Protein AF-A0A970BWQ1-F1 (afdb_monomer_lite)

Secondary structure (DSSP, 8-state):
-PPPEEEEEEETTEEEEEEEETTEEEEEEEPBPPTT------EEETTEEE---SB----HHHHTHHHHHT-TT-

Sequence (74 aa):
MGEVQRLTNCTTGGPVFVDVADGRIVRMFPIDLADDDKGDWLIEARGRRFTPPRRTTLSPHAQAQRSMVYSPNR

Radius of gyration: 16.47 Å; chains: 1; bounding box: 40×16×51 Å

Foldseek 3Di:
DADWDWDWDADPFGIWIFTDDPNATPATDKDQADPPDDDWDWDDDPNDIDTDHSIDDGDPCRRVVSCVVVPPVD

Structure (mmCIF, N/CA/C/O backbone):
data_AF-A0A970BWQ1-F1
#
_entry.id   AF-A0A970BWQ1-F1
#
loop_
_atom_site.group_PDB
_atom_site.id
_atom_site.type_symbol
_atom_site.label_atom_id
_atom_site.label_alt_id
_atom_site.label_comp_id
_atom_site.label_asym_id
_atom_site.label_entity_id
_atom_site.label_seq_id
_atom_site.pdbx_PDB_ins_code
_atom_site.Cartn_x
_atom_site.Cartn_y
_atom_site.Cartn_z
_atom_site.occupancy
_atom_site.B_iso_or_equiv
_atom_site.auth_seq_id
_atom_site.auth_comp_id
_atom_site.auth_asym_id
_atom_site.auth_atom_id
_atom_site.pdbx_PDB_model_num
ATOM 1 N N . MET A 1 1 ? -21.402 -6.825 15.076 1.00 65.44 1 MET A N 1
ATOM 2 C CA . MET A 1 1 ? -20.174 -6.358 14.406 1.00 65.44 1 MET A CA 1
ATOM 3 C C . MET A 1 1 ? -20.626 -5.639 13.164 1.00 65.44 1 MET A C 1
ATOM 5 O O . MET A 1 1 ? -21.343 -6.252 12.379 1.00 65.44 1 MET A O 1
ATOM 9 N N . GLY A 1 2 ? -20.326 -4.349 13.063 1.00 79.69 2 GLY A N 1
ATOM 10 C CA . GLY A 1 2 ? -20.638 -3.558 11.880 1.00 79.69 2 GLY A CA 1
ATOM 11 C C . GLY A 1 2 ? -19.884 -4.051 10.648 1.00 79.69 2 GLY A C 1
ATOM 12 O O . GLY A 1 2 ? -18.949 -4.852 10.737 1.00 79.69 2 GLY A O 1
ATOM 13 N N . GLU A 1 3 ? -20.322 -3.579 9.487 1.00 93.44 3 GLU A N 1
ATOM 14 C CA . GLU A 1 3 ? -19.665 -3.840 8.209 1.00 93.44 3 GLU A CA 1
ATOM 15 C C . GLU A 1 3 ? -18.230 -3.285 8.208 1.00 93.44 3 GLU A C 1
ATOM 17 O O . GLU A 1 3 ? -17.948 -2.240 8.801 1.00 93.44 3 GLU A O 1
ATOM 22 N N . VAL A 1 4 ? -17.306 -3.997 7.556 1.00 97.50 4 VAL A N 1
ATOM 23 C CA . VAL A 1 4 ? -15.923 -3.532 7.399 1.00 97.50 4 VAL A CA 1
ATOM 24 C C . VAL A 1 4 ? -15.862 -2.542 6.242 1.00 97.50 4 VAL A C 1
ATOM 26 O O . VAL A 1 4 ? -16.070 -2.917 5.092 1.00 97.50 4 VAL A O 1
ATOM 29 N N . GLN A 1 5 ? -15.497 -1.297 6.533 1.00 97.94 5 GLN A N 1
ATOM 30 C CA . GLN A 1 5 ? -15.249 -0.273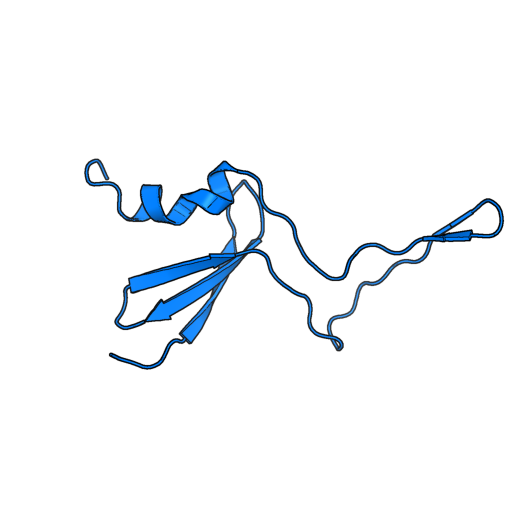 5.525 1.00 97.94 5 GLN A CA 1
ATOM 31 C C . GLN A 1 5 ? -13.753 -0.182 5.209 1.00 97.94 5 GLN A C 1
ATOM 33 O O . GLN A 1 5 ? -12.924 -0.038 6.111 1.00 97.94 5 GLN A O 1
ATOM 38 N N . ARG A 1 6 ? -13.401 -0.217 3.920 1.00 98.00 6 ARG A N 1
ATOM 39 C CA . ARG A 1 6 ? -12.036 0.048 3.450 1.00 98.00 6 ARG A CA 1
ATOM 40 C C . ARG A 1 6 ? -11.833 1.535 3.186 1.00 98.00 6 ARG A C 1
ATOM 42 O O . ARG A 1 6 ? -12.574 2.135 2.415 1.00 98.00 6 ARG A O 1
ATOM 49 N N . LEU A 1 7 ? -10.801 2.103 3.798 1.00 98.31 7 LEU A N 1
ATOM 50 C CA . LEU A 1 7 ? -10.389 3.499 3.663 1.00 98.31 7 LEU A CA 1
ATOM 51 C C . LEU A 1 7 ? -8.938 3.591 3.172 1.00 98.31 7 LEU A C 1
ATOM 53 O O . LEU A 1 7 ? -8.196 2.609 3.203 1.00 98.31 7 LEU A O 1
ATOM 57 N N . THR A 1 8 ? -8.513 4.786 2.770 1.00 98.31 8 THR A N 1
ATOM 58 C CA . THR A 1 8 ? -7.136 5.087 2.344 1.00 98.31 8 THR A CA 1
ATOM 59 C C . THR A 1 8 ? -6.452 6.042 3.314 1.00 98.31 8 THR A C 1
ATOM 61 O O . THR A 1 8 ? -7.063 7.009 3.767 1.00 98.31 8 THR A O 1
ATOM 64 N N . ASN A 1 9 ? -5.172 5.809 3.608 1.00 98.12 9 ASN A N 1
ATOM 65 C CA . ASN A 1 9 ? -4.333 6.745 4.361 1.00 98.12 9 ASN A CA 1
ATOM 66 C C . ASN A 1 9 ? -2.855 6.601 3.946 1.00 98.12 9 ASN A C 1
ATOM 68 O O . ASN A 1 9 ? -2.505 5.742 3.136 1.00 98.12 9 ASN A O 1
ATOM 72 N N . CYS A 1 10 ? -1.971 7.425 4.504 1.00 97.88 10 CYS A N 1
ATOM 73 C CA . CYS A 1 10 ? -0.537 7.371 4.252 1.00 97.88 10 CYS A CA 1
ATOM 74 C C . CYS A 1 10 ? 0.273 7.464 5.549 1.00 97.88 10 CYS A C 1
ATOM 76 O O . CYS A 1 10 ? -0.193 7.958 6.575 1.00 97.88 10 CYS A O 1
ATOM 78 N N . THR A 1 11 ? 1.503 6.961 5.502 1.00 97.62 11 THR A N 1
ATOM 79 C CA . THR A 1 11 ? 2.472 6.990 6.599 1.00 97.62 11 THR A CA 1
ATOM 80 C C . THR A 1 11 ? 3.841 7.392 6.056 1.00 97.62 11 THR A C 1
ATOM 82 O O . THR A 1 11 ? 4.068 7.369 4.846 1.00 97.62 11 THR A O 1
ATOM 85 N N . THR A 1 12 ? 4.805 7.666 6.934 1.00 97.94 12 THR A N 1
ATOM 86 C CA . THR A 1 12 ? 6.204 7.861 6.512 1.00 97.94 12 THR A CA 1
ATOM 87 C C . THR A 1 12 ? 6.834 6.606 5.898 1.00 97.94 12 THR A C 1
ATOM 89 O O . THR A 1 12 ? 7.868 6.711 5.250 1.00 97.94 12 THR A O 1
ATOM 92 N N . GLY A 1 13 ? 6.243 5.422 6.097 1.00 97.75 13 GLY A N 1
ATOM 93 C CA . GLY A 1 13 ? 6.709 4.159 5.519 1.00 97.75 13 GLY A CA 1
ATOM 94 C C . GLY A 1 13 ? 5.890 3.668 4.323 1.00 97.75 13 GLY A C 1
ATOM 95 O O . GLY A 1 13 ? 6.054 2.512 3.940 1.00 97.75 13 GLY A O 1
ATOM 96 N N . GLY A 1 14 ? 5.012 4.504 3.758 1.00 98.31 14 GLY A N 1
ATOM 97 C CA . GLY A 1 14 ? 4.240 4.211 2.547 1.00 98.31 14 GLY A CA 1
ATOM 98 C C . GLY A 1 14 ? 2.713 4.333 2.707 1.00 98.31 14 GLY A C 1
ATOM 99 O O . GLY A 1 14 ? 2.211 4.479 3.831 1.00 98.31 14 GLY A O 1
ATOM 100 N N . PRO A 1 15 ? 1.971 4.295 1.582 1.00 98.25 15 PRO A N 1
ATOM 101 C CA . PRO A 1 15 ? 0.512 4.392 1.548 1.00 98.25 15 PRO A CA 1
ATOM 102 C C . PRO A 1 15 ? -0.164 3.060 1.896 1.00 98.25 15 PRO A C 1
ATOM 104 O O . PRO A 1 15 ? 0.332 1.989 1.541 1.00 98.25 15 PRO A O 1
ATOM 107 N N . VAL A 1 16 ? -1.315 3.133 2.566 1.00 98.50 16 VAL A N 1
ATOM 108 C CA . VAL A 1 16 ? -2.025 1.970 3.114 1.00 98.50 16 VAL A CA 1
ATOM 109 C C . VAL A 1 16 ? -3.513 1.993 2.787 1.00 98.50 16 VAL A C 1
ATOM 111 O O . VAL A 1 16 ? -4.162 3.042 2.838 1.00 98.50 16 VAL A O 1
ATOM 114 N N . PHE A 1 17 ? -4.072 0.805 2.566 1.00 98.38 17 PHE A N 1
ATOM 115 C CA . PHE A 1 17 ? -5.481 0.575 2.851 1.00 98.38 17 PHE A CA 1
ATOM 116 C C . PHE A 1 17 ? -5.670 0.308 4.344 1.00 98.38 17 PHE A C 1
ATOM 118 O O . PHE A 1 17 ? -4.846 -0.345 4.993 1.00 98.38 17 PHE A O 1
ATOM 125 N N . VAL A 1 18 ? -6.774 0.816 4.886 1.00 98.50 18 VAL A N 1
ATOM 126 C CA . VAL A 1 18 ? -7.160 0.671 6.289 1.00 98.50 18 VAL A CA 1
ATOM 1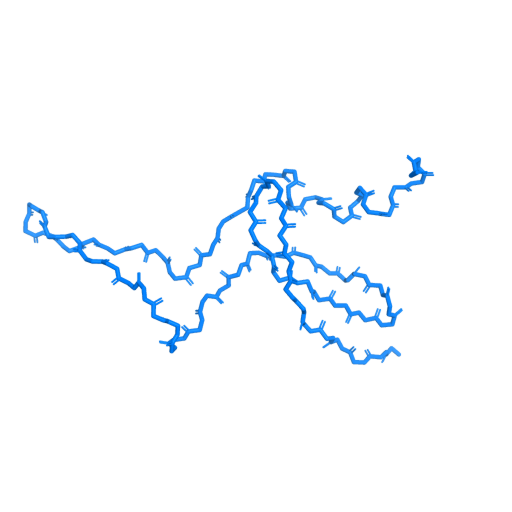27 C C . VAL A 1 18 ? -8.565 0.094 6.337 1.00 98.50 18 VAL A C 1
ATOM 129 O O . VAL A 1 18 ? -9.522 0.759 5.953 1.00 98.50 18 VAL A O 1
ATOM 132 N N . ASP A 1 19 ? -8.689 -1.139 6.819 1.00 98.19 19 ASP A N 1
ATOM 133 C CA . ASP A 1 19 ? -9.996 -1.746 7.071 1.00 98.19 19 ASP A CA 1
ATOM 134 C C . ASP A 1 19 ? -10.456 -1.338 8.481 1.00 98.19 19 ASP A C 1
ATOM 136 O O . ASP A 1 19 ? -9.747 -1.576 9.468 1.00 98.19 19 ASP A O 1
ATOM 140 N N . VAL A 1 20 ? -11.632 -0.713 8.575 1.00 98.31 20 VAL A N 1
ATOM 141 C CA . VAL A 1 20 ? -12.231 -0.189 9.811 1.00 98.31 20 VAL A CA 1
ATOM 142 C C . VAL A 1 20 ? -13.583 -0.850 10.049 1.00 98.31 20 VAL A C 1
ATOM 144 O O . VAL A 1 20 ? -14.390 -0.960 9.134 1.00 98.31 20 VAL A O 1
ATOM 147 N N . ALA A 1 21 ? -13.840 -1.266 11.286 1.00 98.06 21 ALA A N 1
ATOM 148 C CA . ALA A 1 21 ? -15.134 -1.776 11.727 1.00 98.06 21 ALA A CA 1
ATOM 149 C C . ALA A 1 21 ? -15.468 -1.165 13.088 1.00 98.06 21 ALA A C 1
ATOM 151 O O . ALA A 1 21 ? -14.596 -1.094 13.957 1.00 98.06 21 ALA A O 1
ATOM 152 N N . ASP A 1 22 ? -16.708 -0.704 13.268 1.00 96.50 22 ASP A N 1
ATOM 153 C CA . ASP A 1 22 ? -17.197 -0.137 14.534 1.00 96.50 22 ASP A CA 1
ATOM 154 C C . ASP A 1 22 ? -16.274 0.971 15.099 1.00 96.50 22 ASP A C 1
ATOM 156 O O . ASP A 1 22 ? -15.944 1.007 16.284 1.00 96.50 22 ASP A O 1
ATOM 160 N N . GLY A 1 23 ? -15.781 1.857 14.222 1.00 96.00 23 GLY A N 1
ATOM 161 C CA . GLY A 1 23 ? -14.875 2.958 14.587 1.00 96.00 23 GLY A CA 1
ATOM 162 C C . GLY A 1 23 ? -13.447 2.532 14.9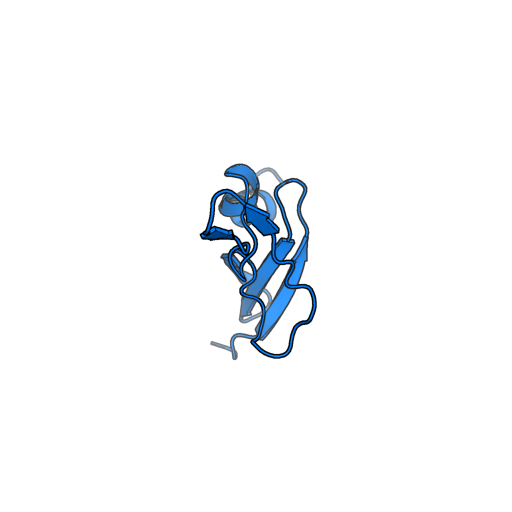58 1.00 96.00 23 GLY A C 1
ATOM 163 O O . GLY A 1 23 ? -12.652 3.361 15.404 1.00 96.00 23 GLY A O 1
ATOM 164 N N . ARG A 1 24 ? -13.087 1.255 14.772 1.00 97.25 24 ARG A N 1
ATOM 165 C CA . ARG A 1 24 ? -11.774 0.707 15.127 1.00 97.25 24 ARG A CA 1
ATOM 166 C C . ARG A 1 24 ? -11.041 0.137 13.915 1.00 97.25 24 ARG A C 1
ATOM 168 O O . ARG A 1 24 ? -11.613 -0.584 13.104 1.00 97.25 24 ARG A O 1
ATOM 175 N N . ILE A 1 25 ? -9.738 0.405 13.825 1.00 98.12 25 ILE A N 1
ATOM 176 C CA . ILE A 1 25 ? -8.865 -0.179 12.802 1.00 98.12 25 ILE A CA 1
ATOM 177 C C . ILE A 1 25 ? -8.734 -1.683 13.062 1.00 98.12 25 ILE A C 1
ATOM 179 O O . ILE A 1 25 ? -8.234 -2.108 14.115 1.00 98.12 25 ILE A O 1
ATOM 183 N N . VAL A 1 26 ? -9.129 -2.481 12.074 1.00 96.81 26 VAL A N 1
ATOM 184 C CA . VAL A 1 26 ? -8.971 -3.939 12.059 1.00 96.81 26 VAL A CA 1
ATOM 185 C C . VAL A 1 26 ? -7.577 -4.293 11.552 1.00 96.81 26 VAL A C 1
ATOM 187 O O . VAL A 1 26 ? -6.850 -5.029 12.218 1.00 96.81 26 VAL A O 1
ATOM 190 N N . ARG A 1 27 ? -7.167 -3.714 10.417 1.00 96.38 27 ARG A N 1
ATOM 191 C CA . ARG A 1 27 ? -5.839 -3.914 9.818 1.00 96.38 27 ARG A CA 1
ATOM 192 C C . ARG A 1 27 ? -5.432 -2.750 8.916 1.00 96.38 27 ARG A C 1
ATOM 194 O O . ARG A 1 27 ? -6.280 -2.017 8.416 1.00 96.38 27 ARG A O 1
ATOM 201 N N . MET A 1 28 ? -4.126 -2.633 8.697 1.00 98.19 28 MET A N 1
ATOM 202 C CA . MET A 1 28 ? -3.498 -1.731 7.730 1.00 98.19 28 MET A CA 1
ATOM 203 C C . MET A 1 28 ? -2.587 -2.574 6.838 1.00 98.19 28 MET A C 1
ATOM 205 O O . MET A 1 28 ? -1.878 -3.437 7.356 1.00 98.19 28 MET A O 1
ATOM 209 N N . PHE A 1 29 ? -2.627 -2.380 5.524 1.00 97.38 29 PHE A N 1
ATOM 210 C CA . PHE A 1 29 ? -1.855 -3.194 4.577 1.00 97.38 29 PHE A CA 1
ATOM 211 C C . PHE A 1 29 ? -1.546 -2.406 3.290 1.00 97.38 29 PHE A C 1
ATOM 213 O O . PHE A 1 29 ? -2.151 -1.350 3.074 1.00 97.38 29 PHE A O 1
ATOM 220 N N . PRO A 1 30 ? -0.575 -2.855 2.464 1.00 97.94 30 PRO A N 1
ATOM 221 C CA . PRO A 1 30 ? -0.212 -2.153 1.237 1.00 97.94 30 PRO A CA 1
ATOM 222 C C . PRO A 1 30 ? -1.384 -2.064 0.255 1.00 97.94 30 PRO A C 1
ATOM 224 O O . PRO A 1 30 ? -2.331 -2.846 0.325 1.00 97.94 30 PRO A O 1
ATOM 227 N N . ILE A 1 31 ? -1.304 -1.119 -0.673 1.00 97.81 31 ILE A N 1
ATOM 228 C CA . ILE A 1 31 ? -2.330 -0.910 -1.692 1.00 97.81 31 ILE A CA 1
ATOM 229 C C . ILE A 1 31 ? -2.028 -1.808 -2.889 1.00 97.81 31 ILE A C 1
ATOM 231 O O . ILE A 1 31 ? -0.961 -1.705 -3.496 1.00 97.81 31 ILE A O 1
ATOM 235 N N . ASP A 1 32 ? -2.983 -2.668 -3.225 1.00 96.50 32 ASP A N 1
ATOM 236 C CA . ASP A 1 32 ? -3.089 -3.282 -4.546 1.00 96.50 32 ASP A CA 1
ATOM 237 C C . ASP A 1 32 ? -3.758 -2.289 -5.490 1.00 96.50 32 ASP A C 1
ATOM 239 O O . ASP A 1 32 ? -4.849 -1.805 -5.182 1.00 96.50 32 ASP A O 1
ATOM 243 N N . LEU A 1 33 ? -3.096 -1.970 -6.603 1.00 95.44 33 LEU A N 1
ATOM 244 C CA . LEU A 1 33 ? -3.685 -1.118 -7.633 1.00 95.44 33 LEU A CA 1
ATOM 245 C C . LEU A 1 33 ? -4.713 -1.934 -8.417 1.00 95.44 33 LEU A C 1
ATOM 247 O O . LEU A 1 33 ? -4.4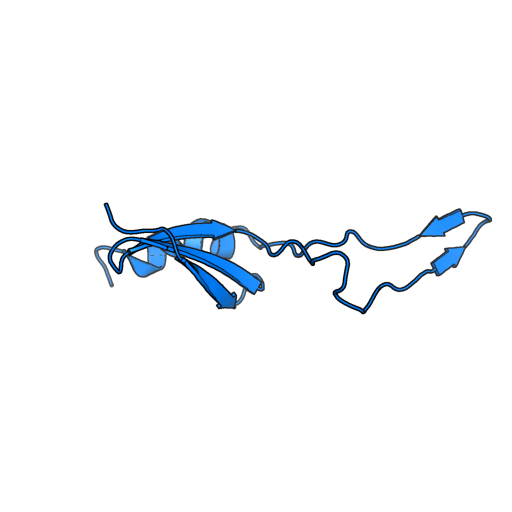43 -3.077 -8.791 1.00 95.44 33 LEU A O 1
ATOM 251 N N . ALA A 1 34 ? -5.878 -1.346 -8.667 1.00 94.19 34 ALA A N 1
ATOM 252 C CA . ALA A 1 34 ? -6.920 -1.957 -9.480 1.00 94.19 34 ALA A CA 1
ATOM 253 C C . ALA A 1 34 ? -6.472 -2.035 -10.946 1.00 94.19 34 ALA A C 1
ATOM 255 O O . ALA A 1 34 ? -5.601 -1.282 -11.374 1.00 94.19 34 ALA A O 1
ATOM 256 N N . ASP A 1 35 ? -7.043 -2.933 -11.746 1.00 91.19 35 ASP A N 1
ATOM 257 C CA . ASP A 1 35 ? -6.620 -3.116 -13.146 1.00 91.19 35 ASP A CA 1
ATOM 258 C C . ASP A 1 35 ? -6.846 -1.865 -14.019 1.00 91.19 35 ASP A C 1
ATOM 260 O O . ASP A 1 35 ? -6.186 -1.685 -15.044 1.00 91.19 35 ASP A O 1
ATOM 264 N N . ASP A 1 36 ? -7.758 -0.978 -13.616 1.00 94.06 36 ASP A N 1
ATOM 265 C CA . ASP A 1 36 ? -8.059 0.278 -14.299 1.00 94.06 36 ASP A CA 1
ATOM 266 C C . ASP A 1 36 ? -7.173 1.462 -13.866 1.00 94.06 36 ASP A C 1
ATOM 268 O O . ASP A 1 36 ? -7.106 2.455 -14.606 1.00 94.06 36 ASP A O 1
ATOM 272 N N . ASP A 1 37 ? -6.419 1.335 -12.766 1.00 93.50 37 ASP A N 1
ATOM 273 C CA . ASP A 1 37 ? -5.444 2.336 -12.321 1.00 93.50 37 ASP A CA 1
ATOM 274 C C . ASP A 1 37 ? -4.314 2.499 -13.357 1.00 93.50 37 ASP A C 1
ATOM 276 O O . ASP A 1 37 ? -3.596 1.559 -13.711 1.00 93.50 37 ASP A O 1
ATOM 280 N N . LYS A 1 38 ? -4.111 3.719 -13.859 1.00 87.62 38 LYS A N 1
ATOM 281 C CA . LYS A 1 38 ? -3.060 4.010 -14.852 1.00 87.62 38 LYS A CA 1
ATOM 282 C C . LYS A 1 38 ? -1.685 4.140 -14.188 1.00 87.62 38 LYS A C 1
ATOM 284 O O . LYS A 1 38 ? -1.590 4.414 -12.998 1.00 87.62 38 LYS A O 1
ATOM 289 N N . GLY A 1 39 ? -0.615 4.012 -14.977 1.00 81.06 39 GLY A N 1
ATOM 290 C CA . GLY A 1 39 ? 0.748 4.331 -14.520 1.00 81.06 39 GLY A CA 1
ATOM 291 C C . GLY A 1 39 ? 1.799 3.241 -14.714 1.00 81.06 39 GLY A C 1
ATOM 292 O O . GLY A 1 39 ? 2.905 3.385 -14.194 1.00 81.06 39 GLY A O 1
ATOM 293 N N . ASP A 1 40 ? 1.496 2.179 -15.462 1.00 85.69 40 ASP A N 1
ATOM 294 C CA . ASP A 1 40 ? 2.520 1.202 -15.827 1.00 85.69 40 ASP A CA 1
ATOM 295 C C . ASP A 1 40 ? 3.550 1.836 -16.765 1.00 85.69 40 ASP A C 1
ATOM 297 O O . ASP A 1 40 ? 3.211 2.465 -17.771 1.00 85.69 40 ASP A O 1
ATOM 301 N N . TRP A 1 41 ? 4.822 1.639 -16.441 1.00 93.88 41 TRP A N 1
ATOM 302 C CA . TRP A 1 41 ? 5.937 1.941 -17.325 1.00 93.88 41 TRP A CA 1
ATOM 303 C C . TRP A 1 41 ? 6.620 0.640 -17.733 1.00 93.88 41 TRP A C 1
ATOM 305 O O . TRP A 1 41 ? 6.660 -0.331 -16.977 1.00 93.88 41 TRP A O 1
ATOM 315 N N . LEU A 1 42 ? 7.184 0.634 -18.938 1.00 96.50 42 LEU A N 1
ATOM 316 C CA . LEU A 1 42 ? 7.912 -0.502 -19.483 1.00 96.50 42 LEU A CA 1
ATOM 317 C C . LEU A 1 42 ? 9.334 -0.073 -19.829 1.00 96.50 42 LEU A C 1
ATOM 319 O O . LEU A 1 42 ? 9.535 0.898 -20.555 1.00 96.50 42 LEU A O 1
ATOM 323 N N . ILE A 1 43 ? 10.314 -0.834 -19.351 1.00 98.06 43 ILE A N 1
ATOM 324 C CA . ILE A 1 43 ? 11.703 -0.719 -19.793 1.00 98.06 43 ILE A CA 1
ATOM 325 C C . ILE A 1 43 ? 12.046 -1.947 -20.635 1.00 98.06 43 ILE A C 1
ATOM 327 O O . ILE A 1 43 ? 11.912 -3.084 -20.176 1.00 98.06 43 ILE A O 1
ATOM 331 N N . GLU A 1 44 ? 12.517 -1.718 -21.861 1.00 98.50 44 GLU A N 1
ATOM 332 C CA . GLU A 1 44 ? 13.087 -2.757 -22.720 1.00 98.50 44 GLU A CA 1
ATOM 333 C C . GLU A 1 44 ? 14.617 -2.694 -22.658 1.00 98.50 44 GLU A C 1
ATOM 335 O O . GLU A 1 44 ? 15.230 -1.689 -23.015 1.00 98.50 44 GLU A O 1
ATOM 340 N N . ALA A 1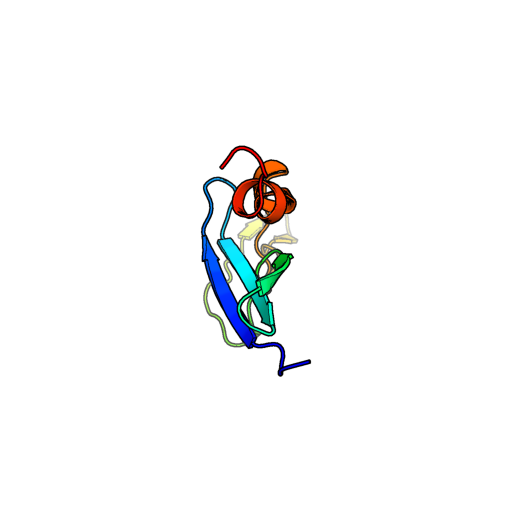 45 ? 15.254 -3.763 -22.179 1.00 98.31 45 ALA A N 1
ATOM 341 C CA . ALA A 1 45 ? 16.708 -3.839 -22.071 1.00 98.31 45 ALA A CA 1
ATOM 342 C C . ALA A 1 45 ? 17.193 -5.281 -22.228 1.00 98.31 45 ALA A C 1
ATOM 344 O O . ALA A 1 45 ? 16.615 -6.208 -21.663 1.00 98.31 45 ALA A O 1
ATOM 345 N N . ARG A 1 46 ? 18.292 -5.477 -22.971 1.00 97.88 46 ARG A N 1
ATOM 346 C CA . ARG A 1 46 ? 18.936 -6.795 -23.166 1.00 97.88 46 ARG A CA 1
ATOM 347 C C . ARG A 1 46 ? 17.955 -7.881 -23.653 1.00 97.88 46 ARG A C 1
ATOM 349 O O . ARG A 1 46 ? 17.983 -9.007 -23.166 1.00 97.88 46 ARG A O 1
ATOM 356 N N . GLY A 1 47 ? 17.047 -7.522 -24.565 1.00 98.19 47 GLY A N 1
ATOM 357 C CA . GLY A 1 47 ? 16.027 -8.434 -25.100 1.00 98.19 47 GLY A CA 1
ATOM 358 C C . GLY A 1 47 ? 14.921 -8.822 -24.109 1.00 98.19 47 GLY A C 1
ATOM 359 O O . GLY A 1 47 ? 14.200 -9.785 -24.354 1.00 98.19 47 GLY A O 1
ATOM 360 N N . ARG A 1 48 ? 14.782 -8.111 -22.980 1.00 98.38 48 ARG A N 1
ATOM 361 C CA . ARG A 1 48 ? 13.767 -8.370 -21.949 1.00 98.38 48 ARG A CA 1
ATOM 362 C C . ARG A 1 48 ? 12.923 -7.131 -21.667 1.00 98.38 48 ARG A C 1
ATOM 364 O O . ARG A 1 48 ? 13.390 -6.004 -21.810 1.00 98.38 48 ARG A O 1
ATOM 371 N N . ARG A 1 49 ? 11.691 -7.383 -21.225 1.00 98.00 49 ARG A N 1
ATOM 372 C CA . ARG A 1 49 ? 10.688 -6.399 -20.807 1.00 98.00 49 ARG A CA 1
ATOM 373 C C . ARG A 1 49 ? 10.580 -6.377 -19.285 1.00 98.00 49 ARG A C 1
ATOM 375 O O . ARG A 1 49 ? 10.392 -7.432 -18.682 1.00 98.00 49 ARG A O 1
ATOM 382 N N . PHE A 1 50 ? 10.696 -5.199 -18.681 1.00 97.62 50 PHE A N 1
ATOM 383 C CA . PHE A 1 50 ? 10.614 -4.994 -17.234 1.00 97.62 50 PHE A CA 1
ATOM 384 C C . PHE A 1 50 ? 9.505 -3.998 -16.902 1.00 97.62 50 PHE A C 1
ATOM 386 O O . PHE A 1 50 ? 9.493 -2.890 -17.434 1.00 97.62 50 PHE A O 1
ATOM 393 N N . THR A 1 51 ? 8.608 -4.398 -16.005 1.00 96.12 51 THR A N 1
ATOM 394 C CA . THR A 1 51 ? 7.506 -3.588 -15.471 1.00 96.12 51 THR A CA 1
ATOM 395 C C . THR A 1 51 ? 7.455 -3.785 -13.954 1.00 96.12 51 THR A C 1
ATOM 397 O O . THR A 1 51 ? 7.778 -4.887 -13.487 1.00 96.12 51 THR A O 1
ATOM 400 N N . PRO A 1 52 ? 7.108 -2.761 -13.158 1.00 95.00 52 PRO A N 1
ATOM 401 C CA . PRO A 1 52 ? 6.980 -2.915 -11.714 1.00 95.00 52 PRO A CA 1
ATOM 402 C C . PRO A 1 52 ? 5.744 -3.758 -11.342 1.00 95.00 52 PRO A C 1
ATOM 404 O O . PRO A 1 52 ? 4.808 -3.871 -12.138 1.00 95.00 52 PRO A O 1
ATOM 407 N N . PRO A 1 53 ? 5.698 -4.331 -10.125 1.00 94.38 53 PRO A N 1
ATOM 408 C CA . PRO A 1 53 ? 4.469 -4.896 -9.573 1.00 94.38 53 PRO A CA 1
ATOM 409 C C . PRO A 1 53 ? 3.379 -3.828 -9.408 1.00 94.38 53 PRO A C 1
ATOM 411 O O . PRO A 1 53 ? 3.665 -2.712 -8.974 1.00 94.38 53 PRO A O 1
ATOM 414 N N . ARG A 1 54 ? 2.114 -4.193 -9.649 1.00 94.88 54 ARG A N 1
ATOM 415 C CA . ARG A 1 54 ? 0.934 -3.326 -9.451 1.00 94.88 54 ARG A CA 1
ATOM 416 C C . ARG A 1 54 ? 0.474 -3.262 -7.987 1.00 94.88 54 ARG A C 1
ATOM 418 O O . ARG A 1 54 ? -0.695 -3.440 -7.662 1.00 94.88 54 ARG A O 1
ATOM 425 N N . ARG A 1 55 ? 1.428 -3.057 -7.080 1.00 95.19 55 ARG A N 1
ATOM 426 C CA . ARG A 1 55 ? 1.222 -3.041 -5.628 1.00 95.19 55 ARG A CA 1
ATOM 427 C C . ARG A 1 55 ? 2.255 -2.133 -4.965 1.00 95.19 55 ARG A C 1
ATOM 429 O O . ARG A 1 55 ? 3.425 -2.139 -5.345 1.00 95.19 55 ARG A O 1
ATOM 436 N N . THR A 1 56 ? 1.844 -1.399 -3.934 1.00 96.38 56 THR A N 1
ATOM 437 C CA . THR A 1 56 ? 2.758 -0.619 -3.089 1.00 96.38 56 THR A CA 1
ATOM 438 C C . THR A 1 56 ? 3.450 -1.496 -2.042 1.00 96.38 56 THR A C 1
ATOM 440 O O . THR A 1 56 ? 3.052 -2.626 -1.766 1.00 96.38 56 THR A O 1
ATOM 443 N N . THR A 1 57 ? 4.507 -0.985 -1.418 1.00 97.12 57 THR A N 1
ATOM 444 C CA . THR A 1 57 ? 5.225 -1.683 -0.339 1.00 97.12 57 THR A CA 1
ATOM 445 C C . THR A 1 57 ? 5.293 -0.820 0.910 1.00 97.12 57 THR A C 1
ATOM 447 O O . THR A 1 57 ? 5.221 0.404 0.817 1.00 97.12 57 THR A O 1
ATOM 450 N N . LEU A 1 58 ? 5.472 -1.454 2.071 1.00 97.88 58 LEU A N 1
ATOM 451 C CA . LEU A 1 58 ? 5.529 -0.770 3.361 1.00 97.88 58 LEU A CA 1
ATOM 452 C C . LEU A 1 58 ? 6.829 -1.055 4.100 1.00 97.88 58 LEU A C 1
ATOM 454 O O . LEU A 1 58 ? 7.256 -2.209 4.194 1.00 97.88 58 LEU A O 1
ATOM 458 N N . SER A 1 59 ? 7.394 -0.016 4.709 1.00 98.19 59 SER A N 1
ATOM 459 C CA . SER A 1 59 ? 8.449 -0.165 5.710 1.00 98.19 59 SER A CA 1
ATOM 460 C C . SER A 1 59 ? 7.936 -0.900 6.962 1.00 98.19 59 SER A C 1
ATOM 462 O O . SER A 1 59 ? 6.740 -0.825 7.266 1.00 98.19 59 SER A O 1
ATOM 464 N N . PRO A 1 60 ? 8.811 -1.561 7.746 1.00 97.81 60 PRO A N 1
ATOM 465 C CA . PRO A 1 60 ? 8.392 -2.326 8.925 1.00 97.81 60 PRO A CA 1
ATOM 466 C C . PRO A 1 60 ? 7.581 -1.516 9.946 1.00 97.81 60 PRO A C 1
ATOM 468 O O . PRO A 1 60 ? 6.583 -2.002 10.474 1.00 97.81 60 PRO A O 1
ATOM 471 N N . HIS A 1 61 ? 7.952 -0.254 10.188 1.00 96.69 61 HIS A N 1
ATOM 472 C CA . HIS A 1 61 ? 7.231 0.608 11.130 1.00 96.69 61 HIS A CA 1
ATOM 473 C C . HIS A 1 61 ? 5.820 0.964 10.650 1.00 96.69 61 HIS A C 1
ATOM 475 O O . HIS A 1 61 ? 4.908 1.047 11.467 1.00 96.69 61 HIS A O 1
ATOM 481 N N . ALA A 1 62 ? 5.607 1.097 9.337 1.00 97.25 62 ALA A N 1
ATOM 482 C CA . ALA A 1 62 ? 4.279 1.327 8.773 1.00 97.25 62 ALA A CA 1
ATOM 483 C C . ALA A 1 62 ? 3.376 0.090 8.892 1.00 97.25 62 ALA A C 1
ATOM 485 O O . ALA A 1 62 ? 2.187 0.2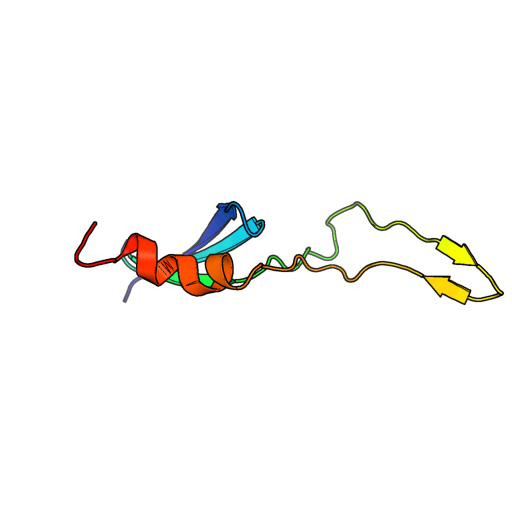29 9.177 1.00 97.25 62 ALA A O 1
ATOM 486 N N . GLN A 1 63 ? 3.932 -1.122 8.760 1.00 95.56 63 GLN A N 1
ATOM 487 C CA . GLN A 1 63 ? 3.175 -2.364 8.986 1.00 95.56 63 GLN A CA 1
ATOM 488 C C . GLN A 1 63 ? 2.678 -2.475 10.437 1.00 95.56 63 GLN A C 1
ATOM 490 O O . GLN A 1 63 ? 1.582 -2.975 10.688 1.00 95.56 63 GLN A O 1
ATOM 495 N N . ALA A 1 64 ? 3.454 -1.957 11.393 1.00 95.38 64 ALA A N 1
ATOM 496 C CA . ALA A 1 64 ? 3.113 -1.948 12.813 1.00 95.38 64 ALA A CA 1
ATOM 497 C C . ALA A 1 64 ? 2.331 -0.699 13.271 1.00 95.38 64 ALA A C 1
ATOM 499 O O . ALA A 1 64 ? 1.955 -0.626 14.437 1.00 95.38 64 ALA A O 1
ATOM 500 N N . GLN A 1 65 ? 2.029 0.266 12.392 1.00 97.00 65 GLN A N 1
ATOM 501 C CA . GLN A 1 65 ? 1.500 1.589 12.767 1.00 97.00 65 GLN A CA 1
ATOM 502 C C . GLN A 1 65 ? 0.234 1.539 13.646 1.00 97.00 65 GLN A C 1
ATOM 504 O O . GLN A 1 65 ? 0.017 2.415 14.486 1.00 97.00 65 GLN A O 1
ATOM 509 N N . ARG A 1 66 ? -0.592 0.493 13.517 1.00 96.81 66 ARG A N 1
ATOM 510 C CA . ARG A 1 66 ? -1.780 0.285 14.360 1.00 96.81 66 ARG A CA 1
ATOM 511 C C . ARG A 1 66 ? -1.449 0.210 15.859 1.00 96.81 66 ARG A C 1
ATOM 513 O O . ARG A 1 66 ? -2.250 0.682 16.665 1.00 96.81 66 ARG A O 1
ATOM 520 N N . SER A 1 67 ? -0.308 -0.368 16.247 1.00 96.50 67 SER A N 1
ATOM 521 C CA . SER A 1 67 ? 0.094 -0.452 17.661 1.00 96.50 67 SER A CA 1
ATOM 522 C C . SER A 1 67 ? 0.460 0.918 18.232 1.00 96.50 67 SER A C 1
ATOM 524 O O . SER A 1 67 ? 0.150 1.187 19.385 1.00 96.50 67 SER A O 1
ATOM 526 N N . MET A 1 68 ? 1.028 1.807 17.413 1.00 96.81 68 MET A N 1
ATOM 527 C CA . MET A 1 68 ? 1.296 3.200 17.784 1.00 96.81 68 MET A CA 1
ATOM 528 C C . MET A 1 68 ? -0.002 3.997 17.940 1.00 96.81 68 MET A C 1
ATOM 530 O O . MET A 1 68 ? -0.139 4.781 18.877 1.00 96.81 68 MET A O 1
ATOM 534 N N . VAL A 1 69 ? -0.983 3.778 17.052 1.00 97.50 69 VAL A N 1
ATOM 535 C CA . VAL A 1 69 ? -2.293 4.447 17.135 1.00 97.50 69 VAL A CA 1
ATOM 536 C C . VAL A 1 69 ? -3.004 4.115 18.450 1.00 97.50 69 VAL A C 1
ATOM 538 O O . VAL A 1 69 ? -3.522 5.026 19.094 1.00 97.50 69 VAL A O 1
ATOM 541 N N . TYR A 1 70 ? -2.986 2.843 18.856 1.00 97.81 70 TYR A N 1
ATOM 542 C CA . TYR A 1 70 ? -3.617 2.343 20.083 1.00 97.81 70 TYR A CA 1
ATOM 543 C C . TYR A 1 70 ? -2.624 2.079 21.223 1.00 97.81 70 TYR A C 1
ATOM 545 O O . TYR A 1 70 ? -2.878 1.222 22.070 1.00 97.81 70 TYR A O 1
ATOM 553 N N . SER A 1 71 ? -1.490 2.781 21.233 1.00 97.88 71 SER A N 1
ATOM 554 C CA . SER A 1 71 ? -0.524 2.680 22.325 1.00 97.88 71 SER A CA 1
ATOM 555 C C . SER A 1 71 ? -1.190 3.093 23.645 1.00 97.88 71 SER A C 1
ATOM 557 O O . SER A 1 71 ? -1.907 4.093 23.658 1.00 97.88 71 SER A O 1
ATOM 559 N N . PRO A 1 72 ? -0.964 2.384 24.766 1.00 97.62 72 PRO A N 1
ATOM 560 C CA . PRO A 1 72 ? -1.411 2.853 26.079 1.00 97.62 72 PRO A CA 1
ATOM 561 C C . PRO A 1 72 ? -0.676 4.130 26.522 1.00 97.62 72 PRO A C 1
ATOM 563 O O . PRO A 1 72 ? -1.206 4.888 27.325 1.00 97.62 72 PRO A O 1
ATOM 566 N N . ASN A 1 73 ? 0.513 4.387 25.967 1.00 96.56 73 ASN A N 1
ATOM 567 C CA . ASN A 1 73 ? 1.325 5.578 26.228 1.00 96.56 73 ASN A CA 1
ATOM 568 C C . ASN A 1 73 ? 1.121 6.629 25.125 1.00 96.56 73 ASN A C 1
ATOM 570 O O . ASN A 1 73 ? 2.102 7.113 24.555 1.00 96.56 73 ASN A O 1
ATOM 574 N N . ARG A 1 74 ? -0.131 6.870 24.726 1.00 87.69 74 ARG A N 1
ATOM 575 C CA . ARG A 1 74 ? -0.453 7.807 23.645 1.00 87.69 74 ARG A CA 1
ATOM 576 C C . ARG A 1 74 ? -0.552 9.246 24.127 1.00 87.69 74 ARG A C 1
ATOM 578 O O . ARG A 1 74 ? -1.039 9.452 25.257 1.00 87.69 74 ARG A O 1
#

pLDDT: mean 95.69, std 5.05, range [65.44, 98.5]